Protein AF-A0A5C5V5Q0-F1 (afdb_monomer)

Mean predicted aligned error: 6.84 Å

Sequence (77 aa):
MNRLLPKPQRSVLRTFHQYLMEPREMLCFWGAGWDKHHLALEELVEKELLVREKRPGAYSLTKAGFEMMRECERTGA

InterPro domains:
  IPR036388 Winged helix-like DNA-binding domain superfamily [G3DSA:1.10.10.10] (8-77)

pLDDT: mean 81.6, std 11.66, range [42.31, 94.81]

Secondary structure (DSSP, 8-state):
------HHHHHHHHHHHHTTPPTT-EEE--THHHHHHHHHHHHHHHTTSEEE-SSTTEEEE-HHHHHHHHHHHHT--

Structure (mmCIF, N/CA/C/O backbone):
data_AF-A0A5C5V5Q0-F1
#
_entry.id   AF-A0A5C5V5Q0-F1
#
loop_
_atom_site.group_PDB
_atom_site.id
_atom_site.type_symbol
_atom_site.label_atom_id
_atom_site.label_alt_id
_atom_site.label_comp_id
_atom_site.label_asym_id
_atom_site.label_entity_id
_atom_site.label_seq_id
_atom_site.pdbx_PDB_ins_code
_atom_site.Cartn_x
_atom_site.Cartn_y
_atom_site.Cartn_z
_atom_site.occupancy
_atom_site.B_iso_or_equiv
_atom_site.auth_seq_id
_atom_site.auth_comp_id
_atom_site.auth_asym_id
_atom_site.auth_atom_id
_atom_site.pdbx_PDB_model_num
ATOM 1 N N . MET A 1 1 ? -5.859 -2.141 18.127 1.00 42.31 1 MET A N 1
ATOM 2 C CA . MET A 1 1 ? -4.527 -2.042 17.487 1.00 42.31 1 MET A CA 1
ATOM 3 C C . MET A 1 1 ? -4.397 -0.641 16.906 1.00 42.31 1 MET A C 1
ATOM 5 O O . MET A 1 1 ? -5.241 -0.282 16.097 1.00 42.31 1 MET A O 1
ATOM 9 N N . ASN A 1 2 ? -3.429 0.165 17.354 1.00 44.31 2 ASN A N 1
ATOM 10 C CA . ASN A 1 2 ? -3.208 1.528 16.845 1.00 44.31 2 ASN A CA 1
ATOM 11 C C . ASN A 1 2 ? -2.744 1.473 15.376 1.00 44.31 2 ASN A C 1
ATOM 13 O O . ASN A 1 2 ? -1.630 1.037 15.100 1.00 44.31 2 ASN A O 1
ATOM 17 N N . ARG A 1 3 ? -3.616 1.873 14.439 1.00 59.69 3 ARG A N 1
ATOM 18 C CA . ARG A 1 3 ? -3.480 1.706 12.976 1.00 59.69 3 ARG A CA 1
ATOM 19 C C . ARG A 1 3 ? -2.946 2.961 12.269 1.00 59.69 3 ARG A C 1
ATOM 21 O O . ARG A 1 3 ? -3.512 3.425 11.288 1.00 59.69 3 ARG A O 1
ATOM 28 N N . LEU A 1 4 ? -1.845 3.539 12.740 1.00 74.88 4 LEU A N 1
ATOM 29 C CA . LEU A 1 4 ? -1.220 4.644 12.004 1.00 74.88 4 LEU A CA 1
ATOM 30 C C . LEU A 1 4 ? -0.281 4.088 10.928 1.00 74.88 4 LEU A C 1
ATOM 32 O O . LEU A 1 4 ? 0.849 3.700 11.217 1.00 74.88 4 LEU A O 1
ATOM 36 N N . LEU A 1 5 ? -0.745 4.054 9.674 1.00 77.44 5 LEU A N 1
ATOM 37 C CA . LEU A 1 5 ? 0.115 3.747 8.528 1.00 77.44 5 LEU A CA 1
ATOM 38 C C . LEU A 1 5 ? 1.181 4.847 8.343 1.00 77.44 5 LEU A C 1
ATOM 40 O O . LEU A 1 5 ? 0.844 6.032 8.443 1.00 77.44 5 LEU A O 1
ATOM 44 N N . PRO A 1 6 ? 2.444 4.506 8.026 1.00 83.94 6 PRO A N 1
ATOM 45 C CA . PRO A 1 6 ? 3.472 5.460 7.613 1.00 83.94 6 PRO A CA 1
ATOM 46 C C . PRO A 1 6 ? 3.046 6.349 6.432 1.00 83.94 6 PRO A C 1
ATOM 48 O O . PRO A 1 6 ? 2.230 5.961 5.595 1.00 83.94 6 PRO A O 1
ATOM 51 N N . LYS A 1 7 ? 3.646 7.546 6.322 1.00 84.88 7 LYS A N 1
ATOM 52 C CA . LYS A 1 7 ? 3.336 8.531 5.262 1.00 84.88 7 LYS A CA 1
ATOM 53 C C . LYS A 1 7 ? 3.363 7.951 3.830 1.00 84.88 7 LYS A C 1
ATOM 55 O O . LYS A 1 7 ? 2.435 8.268 3.086 1.00 84.88 7 LYS A O 1
ATOM 60 N N . PRO A 1 8 ? 4.341 7.111 3.427 1.00 84.12 8 PRO A N 1
ATOM 61 C CA . PRO A 1 8 ? 4.357 6.528 2.082 1.00 84.12 8 PRO A CA 1
ATOM 62 C C . PRO A 1 8 ? 3.147 5.628 1.800 1.00 84.12 8 PRO A C 1
ATOM 64 O O . PRO A 1 8 ? 2.514 5.769 0.757 1.00 84.12 8 PRO A O 1
ATOM 67 N N . GLN A 1 9 ? 2.766 4.783 2.762 1.00 83.62 9 GLN A N 1
ATOM 68 C CA . GLN A 1 9 ? 1.613 3.880 2.657 1.00 83.62 9 GLN A CA 1
ATOM 69 C C . GLN A 1 9 ? 0.301 4.670 2.541 1.00 83.62 9 GLN A C 1
ATOM 71 O O . GLN A 1 9 ? -0.516 4.397 1.664 1.00 83.62 9 GLN A O 1
ATOM 76 N N . ARG A 1 10 ? 0.138 5.731 3.346 1.00 85.06 10 ARG A N 1
ATOM 77 C CA . ARG A 1 10 ? -1.012 6.645 3.216 1.00 85.06 10 ARG A CA 1
ATOM 78 C C . ARG A 1 10 ? -1.052 7.339 1.855 1.00 85.06 10 ARG A C 1
ATOM 80 O O . ARG A 1 10 ? -2.127 7.504 1.291 1.00 85.06 10 ARG A O 1
ATOM 87 N N . SER A 1 11 ? 0.104 7.724 1.308 1.00 84.88 11 SER A N 1
ATOM 88 C CA . SER A 1 11 ? 0.167 8.350 -0.017 1.00 84.88 11 SER A CA 1
ATOM 89 C C . SER A 1 11 ? -0.308 7.413 -1.123 1.00 84.88 11 SER A C 1
ATOM 91 O O . SER A 1 11 ? -0.946 7.895 -2.050 1.00 84.88 11 SER A O 1
ATOM 93 N N . VAL A 1 12 ? -0.010 6.113 -1.036 1.00 83.25 12 VAL A N 1
ATOM 94 C CA . VAL A 1 12 ? -0.494 5.113 -1.999 1.00 83.25 12 VAL A CA 1
ATOM 95 C C . VAL A 1 12 ? -2.012 4.987 -1.921 1.00 83.25 12 VAL A C 1
ATOM 97 O O . VAL A 1 12 ? -2.679 5.125 -2.943 1.00 83.25 12 VAL A O 1
ATOM 100 N N . LEU A 1 13 ? -2.567 4.803 -0.717 1.00 81.81 13 LEU A N 1
ATOM 101 C CA . LEU A 1 13 ? -4.019 4.691 -0.527 1.00 81.81 13 LEU A CA 1
ATOM 102 C C . LEU A 1 13 ? -4.758 5.947 -1.007 1.00 81.81 13 LEU A C 1
ATOM 104 O O . LEU A 1 13 ? -5.806 5.845 -1.638 1.00 81.81 13 LEU A O 1
ATOM 108 N N . ARG A 1 14 ? -4.178 7.134 -0.802 1.00 83.31 14 ARG A N 1
ATOM 109 C CA . ARG A 1 14 ? -4.748 8.380 -1.326 1.00 83.31 14 ARG A CA 1
ATOM 110 C C . ARG A 1 14 ? -4.759 8.430 -2.854 1.00 83.31 14 ARG A C 1
ATOM 112 O O . ARG A 1 14 ? -5.700 8.973 -3.419 1.00 83.31 14 ARG A O 1
ATOM 119 N N . THR A 1 15 ? -3.760 7.861 -3.532 1.00 82.25 15 THR A N 1
ATOM 120 C CA . THR A 1 15 ? -3.779 7.757 -5.000 1.00 82.25 15 THR A CA 1
ATOM 121 C C . THR A 1 15 ? -4.963 6.907 -5.463 1.00 82.25 15 THR A C 1
ATOM 123 O O . THR A 1 15 ? -5.686 7.336 -6.353 1.00 82.25 15 THR A O 1
ATOM 126 N N . PHE A 1 16 ? -5.233 5.758 -4.833 1.00 81.25 16 PHE A N 1
ATOM 127 C CA . PHE A 1 16 ? -6.432 4.964 -5.148 1.00 81.25 16 PHE A CA 1
ATOM 128 C C . PHE A 1 16 ? -7.727 5.766 -4.941 1.00 81.25 16 PHE A C 1
ATOM 130 O O . PHE A 1 16 ? -8.595 5.759 -5.812 1.00 81.25 16 PHE A O 1
ATOM 137 N N . HIS A 1 17 ? -7.822 6.521 -3.841 1.00 78.00 17 HIS A N 1
ATOM 138 C CA . HIS A 1 17 ? -8.978 7.377 -3.560 1.00 78.00 17 HIS A CA 1
ATOM 139 C C . HIS A 1 17 ? -9.173 8.486 -4.608 1.00 78.00 17 HIS A C 1
ATOM 141 O O . HIS A 1 17 ? -10.297 8.732 -5.036 1.00 78.00 17 HIS A O 1
ATOM 147 N N . GLN A 1 18 ? -8.090 9.129 -5.064 1.00 80.00 18 GLN A N 1
ATOM 148 C CA . GLN A 1 18 ? -8.145 10.171 -6.102 1.00 80.00 18 GLN A CA 1
ATOM 149 C C . GLN A 1 18 ? -8.764 9.677 -7.413 1.00 80.00 18 GLN A C 1
ATOM 151 O O . GLN A 1 18 ? -9.393 10.461 -8.118 1.00 80.00 18 GLN A O 1
ATOM 156 N N . TYR A 1 19 ? -8.603 8.391 -7.724 1.00 76.81 19 TYR A N 1
ATOM 157 C CA . TYR A 1 19 ? -9.193 7.766 -8.905 1.00 76.81 19 TYR A CA 1
ATOM 158 C C . TYR A 1 19 ? -10.546 7.094 -8.629 1.00 76.81 19 TYR A C 1
ATOM 160 O O . TYR A 1 19 ? -11.029 6.365 -9.486 1.00 76.81 19 TYR A O 1
ATOM 168 N N . LEU A 1 20 ? -11.163 7.352 -7.466 1.00 72.00 20 LEU A N 1
ATOM 169 C CA . LEU A 1 20 ? -12.462 6.806 -7.046 1.00 72.00 20 LEU A CA 1
ATOM 170 C C . LEU A 1 20 ? -12.533 5.271 -7.077 1.00 72.00 20 LEU A C 1
ATOM 172 O O . LEU A 1 20 ? -13.609 4.712 -7.253 1.00 72.00 20 LEU A O 1
ATOM 176 N N . MET A 1 21 ? -11.393 4.603 -6.880 1.00 76.94 21 MET A N 1
ATOM 177 C CA . MET A 1 21 ? -11.302 3.149 -6.993 1.00 76.94 21 MET A CA 1
ATOM 178 C C . MET A 1 21 ? -12.120 2.442 -5.902 1.00 76.94 21 MET A C 1
ATOM 180 O O . MET A 1 21 ? -11.943 2.686 -4.702 1.00 76.94 21 MET A O 1
ATOM 184 N N . GLU A 1 22 ? -12.974 1.519 -6.326 1.00 69.94 22 GLU A N 1
ATOM 185 C CA . GLU A 1 22 ? -13.706 0.573 -5.492 1.00 69.94 22 GLU A CA 1
ATOM 186 C C . GLU A 1 22 ? -12.871 -0.693 -5.202 1.00 69.94 22 GLU A C 1
ATOM 188 O O . GLU A 1 22 ? -11.854 -0.966 -5.852 1.00 69.94 22 GLU A O 1
ATOM 193 N N . PRO 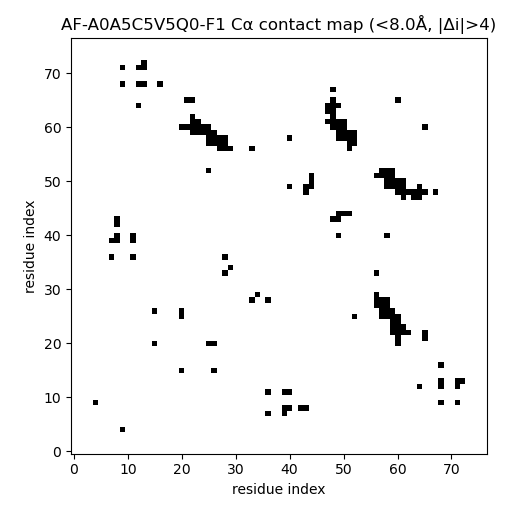A 1 23 ? -13.250 -1.511 -4.199 1.00 67.31 23 PRO A N 1
ATOM 194 C CA . PRO A 1 23 ? -12.602 -2.800 -3.984 1.00 67.31 23 PRO A CA 1
ATOM 195 C C . PRO A 1 23 ? -12.609 -3.645 -5.262 1.00 67.31 23 PRO A C 1
ATOM 197 O O . PRO A 1 23 ? -13.636 -3.754 -5.927 1.00 67.31 23 PRO A O 1
ATOM 200 N N . ARG A 1 24 ? -11.494 -4.336 -5.540 1.00 64.75 24 ARG A N 1
ATOM 201 C CA . ARG A 1 24 ? -11.266 -5.134 -6.766 1.00 64.75 24 ARG A CA 1
ATOM 202 C C . ARG A 1 24 ? -11.085 -4.314 -8.047 1.00 64.75 24 ARG A C 1
ATOM 204 O O . ARG A 1 24 ? -10.903 -4.916 -9.103 1.00 64.75 24 ARG A O 1
ATOM 211 N N . GLU A 1 25 ? -11.083 -2.987 -7.964 1.00 70.88 25 GLU A N 1
ATOM 212 C CA . GLU A 1 25 ? -10.621 -2.147 -9.061 1.00 70.88 25 GLU A CA 1
ATOM 213 C C . GLU A 1 25 ? -9.102 -1.974 -9.000 1.00 70.88 25 GLU A C 1
ATOM 215 O O . GLU A 1 25 ? -8.488 -1.841 -7.934 1.00 70.88 25 GLU A O 1
ATOM 220 N N . MET A 1 26 ? -8.498 -2.044 -10.182 1.00 80.12 26 MET A N 1
ATOM 221 C CA . MET A 1 26 ? -7.062 -2.146 -10.388 1.00 80.12 26 MET A CA 1
ATOM 222 C C . MET A 1 26 ? -6.502 -0.792 -10.812 1.00 80.12 26 MET A C 1
ATOM 224 O O . MET A 1 26 ? -6.924 -0.228 -11.823 1.00 80.12 26 MET A O 1
ATOM 228 N N . LEU A 1 27 ? -5.466 -0.326 -10.116 1.00 81.00 27 LEU A N 1
ATOM 229 C CA . LEU A 1 27 ? -4.673 0.824 -10.534 1.00 81.00 27 LEU A CA 1
ATOM 230 C C . LEU A 1 27 ? -3.281 0.367 -10.973 1.00 81.00 27 LEU A C 1
ATOM 232 O O . LEU A 1 27 ? -2.622 -0.428 -10.301 1.00 81.00 27 LEU A O 1
ATOM 236 N N . CYS A 1 28 ? -2.830 0.880 -12.117 1.00 83.62 28 CYS A N 1
ATOM 237 C CA . CYS A 1 28 ? -1.486 0.616 -12.615 1.00 83.62 28 CYS A CA 1
ATOM 238 C C . CYS A 1 28 ? -0.528 1.739 -12.218 1.00 83.62 28 CYS A C 1
ATOM 240 O O . CYS A 1 28 ? -0.772 2.905 -12.526 1.00 83.62 28 CYS A O 1
ATOM 242 N N . PHE A 1 29 ? 0.598 1.373 -11.621 1.00 81.25 29 PHE A N 1
ATOM 243 C CA . PHE A 1 29 ? 1.693 2.267 -11.282 1.00 81.25 29 PHE A CA 1
ATOM 244 C C . PHE A 1 29 ? 2.845 2.050 -12.267 1.00 81.25 29 PHE A C 1
ATOM 246 O O . PHE A 1 29 ? 3.398 0.957 -12.357 1.00 81.25 29 PHE A O 1
ATOM 253 N N . TRP A 1 30 ? 3.213 3.106 -12.996 1.00 82.62 30 TRP A N 1
ATOM 254 C CA . TRP A 1 30 ? 4.303 3.105 -13.978 1.00 82.62 30 TRP A CA 1
ATOM 255 C C . TRP A 1 30 ? 5.150 4.378 -13.862 1.00 82.62 30 TRP A C 1
ATOM 257 O O . TRP A 1 30 ? 4.690 5.390 -13.324 1.00 82.62 30 TRP A O 1
ATOM 267 N N . GLY A 1 31 ? 6.379 4.334 -14.390 1.00 85.56 31 GLY A N 1
ATOM 268 C CA . GLY A 1 31 ? 7.301 5.476 -14.430 1.00 85.56 31 GLY A CA 1
ATOM 269 C C . GLY A 1 31 ? 7.507 6.107 -13.052 1.00 85.56 31 GLY A C 1
ATOM 270 O O . GLY A 1 31 ? 7.672 5.401 -12.061 1.00 85.56 31 GLY A O 1
ATOM 271 N N . ALA A 1 32 ? 7.381 7.432 -12.961 1.00 81.69 32 ALA A N 1
ATOM 272 C CA . ALA A 1 32 ? 7.537 8.159 -11.699 1.00 81.69 32 ALA A CA 1
ATOM 273 C C . ALA A 1 32 ? 6.575 7.691 -10.584 1.00 81.69 32 ALA A C 1
ATOM 275 O O . ALA A 1 32 ? 6.900 7.793 -9.400 1.00 81.69 32 ALA A O 1
ATOM 276 N N . GLY A 1 33 ? 5.393 7.171 -10.942 1.00 73.75 33 GLY A N 1
ATOM 277 C CA . GLY A 1 33 ? 4.455 6.591 -9.980 1.00 73.7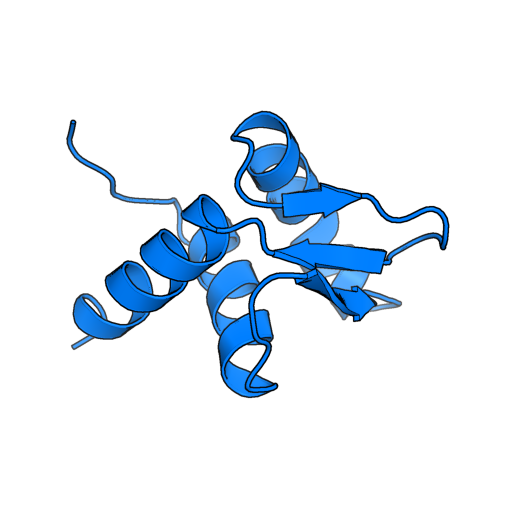5 33 GLY A CA 1
ATOM 278 C C . GLY A 1 33 ? 4.970 5.282 -9.382 1.00 73.75 33 GLY A C 1
ATOM 279 O O . GLY A 1 33 ? 4.785 5.048 -8.192 1.00 73.75 33 GLY A O 1
ATOM 280 N N . TRP A 1 34 ? 5.662 4.467 -10.178 1.00 83.00 34 TRP A N 1
ATOM 281 C CA . TRP A 1 34 ? 6.338 3.259 -9.709 1.00 83.00 34 TRP A CA 1
ATOM 282 C C . TRP A 1 34 ? 7.544 3.607 -8.831 1.00 83.00 34 TRP A C 1
ATOM 284 O O . TRP A 1 34 ? 7.606 3.174 -7.680 1.00 83.00 34 TRP A O 1
ATOM 294 N N . ASP A 1 35 ? 8.443 4.466 -9.316 1.00 83.88 35 ASP A N 1
ATOM 295 C CA . ASP A 1 35 ? 9.676 4.832 -8.603 1.00 83.88 35 ASP A CA 1
ATOM 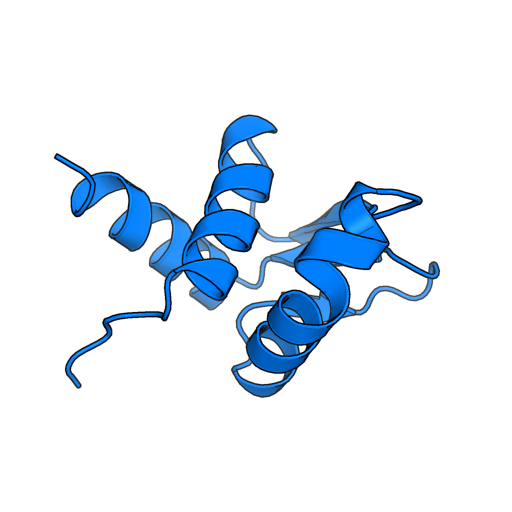296 C C . ASP A 1 35 ? 9.382 5.356 -7.193 1.00 83.88 35 ASP A C 1
ATOM 298 O O . ASP A 1 35 ? 10.031 4.981 -6.216 1.00 83.88 35 ASP A O 1
ATOM 302 N N . LYS A 1 36 ? 8.326 6.165 -7.075 1.00 82.50 36 LYS A N 1
ATOM 303 C CA . LYS A 1 36 ? 7.902 6.777 -5.817 1.00 82.50 36 LYS A CA 1
ATOM 304 C C . LYS A 1 36 ? 7.194 5.816 -4.858 1.00 82.50 36 LYS A C 1
ATOM 306 O O . LYS A 1 36 ? 7.234 6.046 -3.649 1.00 82.50 36 LYS A O 1
ATOM 311 N N . HIS A 1 37 ? 6.499 4.797 -5.365 1.00 87.06 37 HIS A N 1
ATOM 312 C CA . HIS A 1 37 ? 5.534 4.033 -4.566 1.00 87.06 37 HIS A CA 1
ATOM 313 C C . HIS A 1 37 ? 5.802 2.530 -4.471 1.00 87.06 37 HIS A C 1
ATOM 315 O O . HIS A 1 37 ? 5.184 1.900 -3.619 1.00 87.06 37 HIS A O 1
ATOM 321 N N . HIS A 1 38 ? 6.716 1.960 -5.261 1.00 87.75 38 HIS A N 1
ATOM 322 C CA . HIS A 1 38 ? 6.898 0.506 -5.346 1.00 87.75 38 HIS A CA 1
ATOM 323 C C . HIS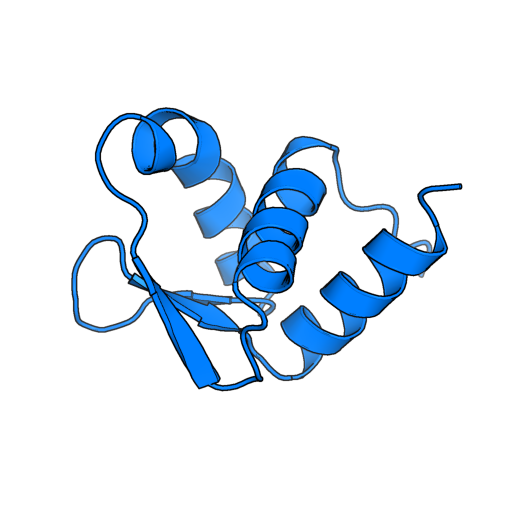 A 1 38 ? 7.130 -0.166 -3.983 1.00 87.75 38 HIS A C 1
ATOM 325 O O . HIS A 1 38 ? 6.392 -1.081 -3.646 1.00 87.75 38 HIS A O 1
ATOM 331 N N . LEU A 1 39 ? 8.045 0.330 -3.138 1.00 91.38 39 LEU A N 1
ATOM 332 C CA . LEU A 1 39 ? 8.267 -0.254 -1.803 1.00 91.38 39 LEU A CA 1
ATOM 333 C C . LEU A 1 39 ? 7.000 -0.236 -0.934 1.00 91.38 39 LEU A C 1
ATOM 335 O O . LEU A 1 39 ? 6.663 -1.228 -0.301 1.00 91.38 39 LEU A O 1
ATOM 339 N N . ALA A 1 40 ? 6.259 0.873 -0.945 1.00 91.00 40 ALA A N 1
ATOM 340 C CA . ALA A 1 40 ? 5.028 0.995 -0.169 1.00 91.00 40 ALA A CA 1
ATOM 341 C C . ALA A 1 40 ? 3.893 0.120 -0.728 1.00 91.00 40 ALA A C 1
ATOM 343 O O . ALA A 1 40 ? 3.068 -0.359 0.044 1.00 91.00 40 ALA A O 1
ATOM 344 N N . LEU A 1 41 ? 3.839 -0.091 -2.049 1.00 90.75 41 LEU A N 1
ATOM 345 C CA . LEU A 1 41 ? 2.906 -1.030 -2.676 1.00 90.75 41 LEU A CA 1
AT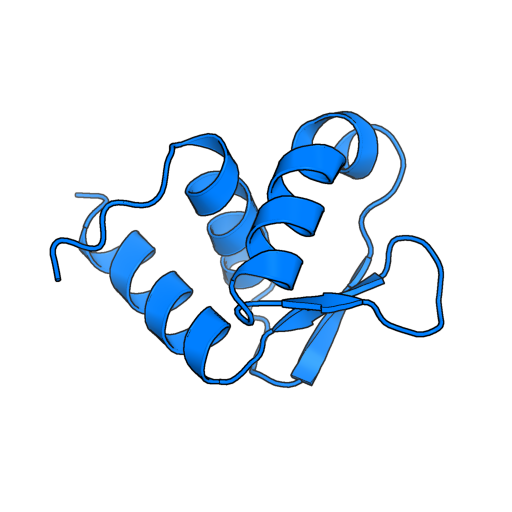OM 346 C C . LEU A 1 41 ? 3.179 -2.454 -2.188 1.00 90.75 41 LEU A C 1
ATOM 348 O O . LEU A 1 41 ? 2.240 -3.157 -1.830 1.00 90.75 41 LEU A O 1
ATOM 352 N N . GLU A 1 42 ? 4.449 -2.842 -2.092 1.00 93.00 42 GLU A N 1
ATOM 353 C CA . GLU A 1 42 ? 4.841 -4.163 -1.596 1.00 93.00 42 GLU A CA 1
ATOM 354 C C .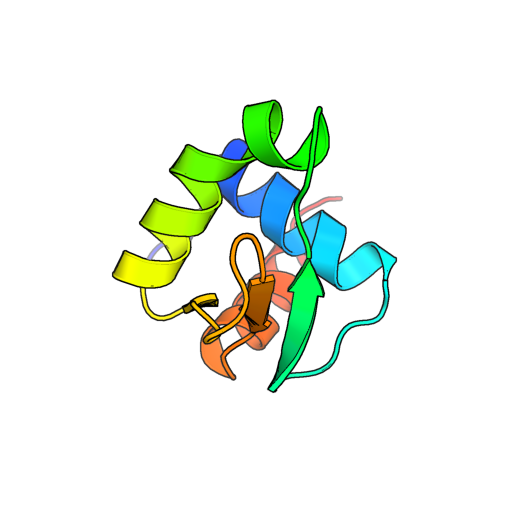 GLU A 1 42 ? 4.531 -4.373 -0.118 1.00 93.00 42 GLU A C 1
ATOM 356 O O . GLU A 1 42 ? 3.891 -5.358 0.242 1.00 93.00 42 GLU A O 1
ATOM 361 N N . GLU A 1 43 ? 4.857 -3.401 0.731 1.00 93.25 43 GLU A N 1
ATOM 362 C CA . GLU A 1 43 ? 4.497 -3.449 2.152 1.00 93.25 43 GLU A CA 1
ATOM 363 C C . GLU A 1 43 ? 2.974 -3.545 2.365 1.00 93.25 43 GLU A C 1
ATOM 365 O O . GLU A 1 43 ? 2.504 -4.154 3.325 1.00 93.25 43 GLU A O 1
ATOM 370 N N . LEU A 1 44 ? 2.172 -2.927 1.491 1.00 91.94 44 LEU A N 1
ATOM 371 C CA . LEU A 1 44 ? 0.710 -3.012 1.550 1.00 91.94 44 LEU A CA 1
ATOM 372 C C . LEU A 1 44 ? 0.176 -4.365 1.055 1.00 91.94 44 LEU A C 1
ATOM 374 O O . LEU A 1 44 ? -0.874 -4.799 1.532 1.00 91.94 44 LEU A O 1
ATOM 378 N N . VAL A 1 45 ? 0.886 -5.039 0.147 1.00 94.50 45 VAL A N 1
ATOM 379 C CA . VAL A 1 45 ? 0.586 -6.421 -0.263 1.00 94.50 45 VAL A CA 1
ATOM 380 C C . VAL A 1 45 ? 0.901 -7.393 0.873 1.00 94.50 45 VAL A C 1
ATOM 382 O O . VAL A 1 45 ? 0.061 -8.225 1.202 1.00 94.50 45 VAL A O 1
ATOM 385 N N . GLU A 1 46 ? 2.048 -7.244 1.539 1.00 94.75 46 GLU A N 1
ATOM 386 C CA . GLU A 1 46 ? 2.413 -8.051 2.718 1.00 94.75 46 GLU A CA 1
ATOM 387 C C . GLU A 1 46 ? 1.408 -7.903 3.871 1.00 94.75 46 GLU A C 1
ATOM 389 O O . GLU A 1 46 ? 1.190 -8.837 4.638 1.00 94.75 46 GLU A O 1
ATOM 394 N N . LYS A 1 47 ? 0.764 -6.735 3.980 1.00 91.81 47 LYS A N 1
ATOM 395 C CA . LYS A 1 47 ? -0.295 -6.444 4.962 1.00 91.81 47 LYS A CA 1
ATOM 396 C C . LYS A 1 47 ? -1.702 -6.851 4.512 1.00 91.81 47 LYS A C 1
ATOM 398 O O . LYS A 1 47 ? -2.665 -6.494 5.189 1.00 91.81 47 LYS A O 1
ATOM 403 N N . GLU A 1 48 ? -1.836 -7.523 3.370 1.00 94.81 48 GLU A N 1
ATOM 404 C CA . GLU A 1 48 ? -3.118 -7.966 2.799 1.00 94.81 48 GLU A CA 1
ATOM 405 C C . GLU A 1 48 ? -4.099 -6.810 2.486 1.00 94.81 48 GLU A C 1
ATOM 407 O O . GLU A 1 48 ? -5.320 -6.986 2.403 1.00 94.81 48 GLU A O 1
ATOM 412 N N . LEU A 1 49 ? -3.576 -5.594 2.292 1.00 90.31 49 LEU A N 1
ATOM 413 C CA . LEU A 1 49 ? -4.361 -4.407 1.930 1.00 90.31 49 LEU A CA 1
ATOM 414 C C . LEU A 1 49 ? -4.445 -4.218 0.410 1.00 90.31 49 LEU A C 1
ATOM 416 O O . LEU A 1 49 ? -5.417 -3.651 -0.092 1.00 90.31 49 LEU A O 1
ATOM 420 N N . LEU A 1 50 ? -3.456 -4.723 -0.323 1.00 93.31 50 LEU A N 1
ATOM 421 C CA . LEU A 1 50 ? -3.433 -4.762 -1.782 1.00 93.31 50 LEU A CA 1
ATOM 422 C C . LEU A 1 50 ? -3.196 -6.185 -2.282 1.00 93.31 50 LEU A C 1
ATOM 424 O O . LEU A 1 50 ? -2.632 -7.023 -1.583 1.00 93.31 50 LEU A O 1
ATOM 428 N N . VAL A 1 51 ? -3.582 -6.432 -3.529 1.00 93.50 51 VAL A N 1
ATOM 429 C CA . VAL A 1 51 ? -3.228 -7.645 -4.272 1.00 93.50 51 VAL A CA 1
ATOM 430 C C . VAL A 1 51 ? -2.470 -7.238 -5.527 1.00 93.50 51 VAL A C 1
ATOM 432 O O . VAL A 1 51 ? -2.909 -6.343 -6.248 1.00 93.50 51 VAL A O 1
ATOM 435 N N . ARG A 1 52 ? -1.335 -7.899 -5.789 1.00 92.31 52 ARG A N 1
ATOM 436 C CA . ARG A 1 52 ? -0.642 -7.816 -7.082 1.00 92.31 52 ARG A CA 1
ATOM 437 C C . ARG A 1 52 ? -1.479 -8.514 -8.150 1.00 92.31 52 ARG A C 1
ATOM 439 O O . ARG A 1 52 ? -1.816 -9.688 -8.005 1.00 92.31 52 ARG A O 1
ATOM 446 N N . GLU A 1 53 ? -1.759 -7.814 -9.237 1.00 90.62 53 GLU A N 1
ATOM 447 C CA . GLU A 1 53 ? -2.443 -8.385 -10.393 1.00 90.62 53 GLU A CA 1
ATOM 448 C C . GLU A 1 5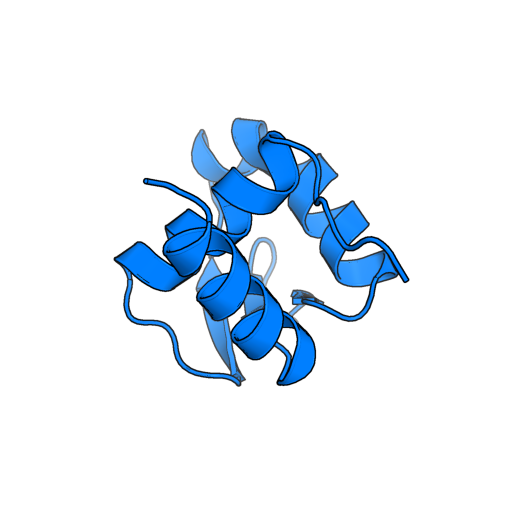3 ? -1.457 -9.078 -11.344 1.00 90.62 53 GLU A C 1
ATOM 450 O O . GLU A 1 53 ? -0.244 -8.879 -11.287 1.00 90.62 53 GLU A O 1
ATOM 455 N N . LYS A 1 54 ? -1.976 -9.887 -12.277 1.00 87.44 54 LYS A N 1
ATOM 456 C CA . LYS A 1 54 ? -1.141 -10.573 -13.288 1.00 87.44 54 LYS A CA 1
ATOM 457 C C . LYS A 1 54 ? -0.392 -9.605 -14.210 1.00 87.44 54 LYS A C 1
ATOM 459 O O . LYS A 1 54 ? 0.602 -9.983 -14.825 1.00 87.44 54 LYS A O 1
ATOM 464 N N . ARG A 1 55 ? -0.900 -8.379 -14.364 1.00 84.00 55 ARG A N 1
ATOM 465 C CA . ARG A 1 55 ? -0.264 -7.335 -15.171 1.00 84.00 55 ARG A CA 1
ATOM 466 C C . ARG A 1 55 ? 0.824 -6.649 -14.329 1.00 84.00 55 ARG A C 1
ATOM 468 O O . ARG A 1 55 ? 0.519 -6.233 -13.215 1.00 84.00 55 ARG A O 1
ATOM 475 N N . PRO A 1 56 ? 2.059 -6.475 -14.835 1.00 84.94 56 PRO A N 1
ATOM 476 C CA . PRO A 1 56 ? 3.096 -5.780 -14.076 1.00 84.94 56 PRO A CA 1
ATOM 477 C C . PRO A 1 56 ? 2.660 -4.360 -13.695 1.00 84.94 56 PRO A C 1
ATOM 479 O O . PRO A 1 56 ? 1.920 -3.721 -14.441 1.00 84.94 56 PRO A O 1
ATOM 482 N N . GLY A 1 57 ? 3.073 -3.897 -12.514 1.00 85.00 57 GLY A N 1
ATOM 483 C CA . GLY A 1 57 ? 2.717 -2.574 -11.991 1.00 85.00 57 GLY A CA 1
ATOM 484 C C . GLY A 1 57 ? 1.254 -2.416 -11.566 1.00 85.00 57 GLY A C 1
ATOM 485 O O . GLY A 1 57 ? 0.882 -1.345 -11.093 1.00 85.00 57 GLY A O 1
ATOM 486 N N . ALA A 1 58 ? 0.412 -3.438 -11.721 1.00 88.25 58 ALA A N 1
ATOM 487 C CA . ALA A 1 58 ? -1.003 -3.358 -11.406 1.00 88.25 58 ALA A CA 1
ATOM 488 C C . ALA A 1 58 ? -1.327 -3.932 -10.023 1.00 88.25 58 ALA A C 1
ATOM 490 O O . ALA A 1 58 ? -0.920 -5.045 -9.685 1.00 88.25 58 ALA A O 1
ATOM 491 N N . TYR A 1 59 ? -2.092 -3.165 -9.247 1.00 91.62 59 TYR A N 1
ATOM 492 C CA . TYR A 1 59 ? -2.493 -3.520 -7.890 1.00 91.62 59 TYR A CA 1
ATOM 493 C C . TYR A 1 59 ? -3.973 -3.213 -7.684 1.00 91.62 59 TYR A C 1
ATOM 495 O O . TYR A 1 59 ? -4.460 -2.173 -8.131 1.00 91.62 59 TYR A O 1
ATOM 503 N N . SER A 1 60 ? -4.659 -4.091 -6.961 1.00 89.69 60 SER A N 1
ATOM 504 C CA . SER A 1 60 ? -6.076 -3.948 -6.625 1.00 89.69 60 SER A CA 1
ATOM 505 C C . SER A 1 60 ? -6.266 -3.812 -5.122 1.00 89.69 60 SER A C 1
ATOM 507 O O . SER A 1 60 ? -5.552 -4.444 -4.338 1.00 89.69 60 SER A O 1
ATOM 509 N N . LEU A 1 61 ? -7.258 -3.022 -4.709 1.00 89.12 61 LEU A N 1
ATOM 510 C CA . LEU A 1 61 ? -7.651 -2.927 -3.304 1.00 89.12 61 LEU A CA 1
ATOM 511 C C . LEU A 1 61 ? -8.331 -4.215 -2.837 1.00 89.12 61 LEU A C 1
ATOM 513 O O . LEU A 1 61 ? -9.272 -4.706 -3.470 1.00 89.12 61 LEU A O 1
ATOM 517 N N . THR A 1 62 ? -7.920 -4.708 -1.668 1.00 90.50 62 THR A N 1
ATOM 518 C CA . THR A 1 62 ? -8.754 -5.636 -0.899 1.00 90.50 62 THR A CA 1
ATOM 519 C C . THR A 1 62 ? -9.858 -4.866 -0.179 1.00 90.50 62 THR A C 1
ATOM 521 O O . THR A 1 62 ? -9.822 -3.639 -0.057 1.00 90.50 62 THR A O 1
ATOM 524 N N . LYS A 1 63 ? -10.844 -5.589 0.365 1.00 89.69 63 LYS A N 1
ATOM 525 C CA . LYS A 1 63 ? -11.867 -4.979 1.224 1.00 89.69 63 LYS A CA 1
ATOM 526 C C . LYS A 1 63 ? -11.239 -4.255 2.427 1.00 89.69 63 LYS A C 1
ATOM 528 O O . LYS A 1 63 ? -11.614 -3.126 2.722 1.00 89.69 63 LYS A O 1
ATOM 533 N N . ALA A 1 64 ? -10.247 -4.875 3.070 1.00 90.19 64 ALA A N 1
ATOM 534 C CA . ALA A 1 64 ? -9.526 -4.281 4.195 1.00 90.19 64 ALA A CA 1
ATOM 535 C C . ALA A 1 64 ? -8.702 -3.053 3.771 1.00 90.19 64 ALA A C 1
ATOM 537 O O . ALA A 1 64 ? -8.685 -2.046 4.479 1.00 90.19 64 ALA A O 1
ATOM 538 N N . GLY A 1 65 ? -8.067 -3.102 2.594 1.00 90.31 65 GLY A N 1
ATOM 539 C CA . GLY A 1 65 ? -7.368 -1.957 2.010 1.00 90.31 65 GLY A CA 1
ATOM 540 C C . GLY A 1 65 ? -8.284 -0.762 1.775 1.00 90.31 65 GLY A C 1
ATOM 541 O O . GLY A 1 65 ? -7.927 0.364 2.115 1.00 90.31 65 GLY A O 1
ATOM 542 N N . PHE A 1 66 ? -9.490 -1.005 1.260 1.00 86.56 66 PHE A N 1
ATOM 543 C CA . PHE A 1 66 ? -10.488 0.039 1.036 1.00 86.56 66 PHE A CA 1
ATOM 544 C C . PHE A 1 66 ? -10.987 0.669 2.345 1.00 86.56 66 PHE A C 1
ATOM 5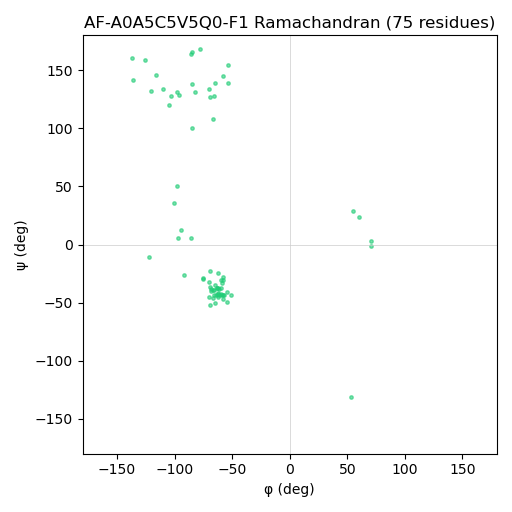46 O O . PHE A 1 66 ? -11.082 1.892 2.457 1.00 86.56 66 PHE A O 1
ATOM 553 N N . GLU A 1 67 ? -11.266 -0.143 3.366 1.00 89.81 67 GLU A N 1
ATOM 554 C CA . GLU A 1 67 ? -11.652 0.356 4.693 1.00 89.81 67 GLU A CA 1
ATOM 555 C C . GLU A 1 67 ? -10.540 1.222 5.311 1.00 89.81 67 GLU A C 1
ATOM 557 O O . GLU A 1 67 ? -10.805 2.320 5.803 1.00 89.81 67 GLU A O 1
ATOM 562 N N . MET A 1 68 ? -9.283 0.781 5.205 1.00 88.62 68 MET A N 1
ATOM 563 C CA . MET A 1 68 ? -8.116 1.531 5.676 1.00 88.62 68 MET A CA 1
ATOM 564 C C . MET A 1 68 ? -7.894 2.833 4.891 1.00 88.62 68 MET A C 1
ATOM 566 O O . MET A 1 68 ? -7.552 3.862 5.473 1.00 88.62 68 MET A O 1
ATOM 570 N N . MET A 1 69 ? -8.109 2.817 3.573 1.00 86.56 69 MET A N 1
ATOM 571 C CA . MET A 1 69 ? -8.060 4.013 2.726 1.00 86.56 69 MET A CA 1
ATOM 572 C C . MET A 1 69 ? -9.065 5.064 3.211 1.00 86.56 69 MET A C 1
ATOM 574 O O . MET A 1 69 ? -8.706 6.224 3.404 1.00 86.56 69 MET A O 1
ATOM 578 N N . ARG A 1 70 ? -10.306 4.645 3.484 1.00 84.81 70 ARG A N 1
ATOM 579 C CA . ARG A 1 70 ? -11.371 5.510 4.017 1.00 84.81 70 ARG A CA 1
ATOM 580 C C . ARG A 1 70 ? -11.027 6.081 5.398 1.00 84.81 70 ARG A C 1
ATOM 582 O O . ARG A 1 70 ? -11.363 7.229 5.685 1.00 84.81 70 ARG A O 1
ATOM 589 N N . GLU A 1 71 ? -10.367 5.299 6.251 1.00 84.44 71 GLU A N 1
ATOM 590 C CA . GLU A 1 71 ? -9.902 5.736 7.576 1.00 84.44 71 GLU A CA 1
ATOM 591 C C . GLU A 1 71 ? -8.770 6.779 7.475 1.00 84.44 71 GLU A C 1
ATOM 593 O O . GLU A 1 71 ? -8.779 7.782 8.197 1.00 84.44 71 GLU A O 1
ATOM 598 N N . CYS A 1 72 ? -7.838 6.597 6.533 1.00 76.81 72 CYS A N 1
ATOM 599 C CA . CYS A 1 72 ? -6.741 7.539 6.283 1.00 76.81 72 CYS A CA 1
ATOM 600 C C . CYS A 1 72 ? -7.234 8.918 5.822 1.00 76.81 72 CYS A C 1
ATOM 602 O O . CYS A 1 72 ? -6.676 9.928 6.241 1.00 76.81 72 CYS A O 1
ATOM 604 N N . GLU A 1 73 ? -8.286 8.977 5.004 1.00 71.19 73 GLU A N 1
ATOM 605 C CA . GLU A 1 7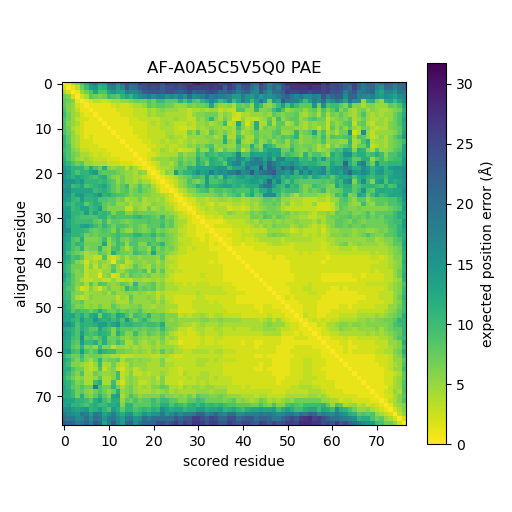3 ? -8.880 10.251 4.575 1.00 71.19 73 GLU A CA 1
ATOM 606 C C . GLU A 1 73 ? -9.578 10.977 5.737 1.00 71.19 73 GLU A C 1
ATOM 608 O O . GLU A 1 73 ? -9.464 12.192 5.872 1.00 71.19 73 GLU A O 1
ATOM 613 N N . ARG A 1 74 ? -10.254 10.245 6.636 1.00 65.12 74 ARG A N 1
ATOM 614 C CA . ARG A 1 74 ? -10.930 10.850 7.802 1.00 65.12 74 ARG A CA 1
ATOM 615 C C . ARG A 1 74 ? -9.975 11.414 8.852 1.00 65.12 74 ARG A C 1
ATOM 617 O O . ARG A 1 74 ? -10.389 12.254 9.642 1.00 65.12 74 ARG A O 1
ATOM 624 N N . THR A 1 75 ? -8.737 10.929 8.895 1.00 57.81 75 THR A N 1
ATOM 625 C CA . THR A 1 75 ? -7.709 11.350 9.863 1.00 57.81 75 THR A CA 1
ATOM 626 C C . THR A 1 75 ? -6.754 12.410 9.303 1.00 57.81 75 THR A C 1
ATOM 628 O O . THR A 1 75 ? -5.797 12.789 9.974 1.00 57.81 75 THR A O 1
ATOM 631 N N . GLY A 1 76 ? -7.016 12.900 8.086 1.00 52.22 76 GLY A N 1
ATOM 632 C CA . GLY A 1 76 ? -6.244 13.927 7.387 1.00 52.22 76 GLY A CA 1
ATOM 633 C C . GLY A 1 76 ? -6.843 15.339 7.430 1.00 52.22 76 GLY A C 1
ATOM 634 O O . GLY A 1 76 ? -6.721 16.040 6.425 1.00 52.22 76 GLY A O 1
ATOM 635 N N . ALA A 1 77 ? -7.478 15.737 8.542 1.00 43.62 77 ALA A N 1
ATOM 636 C CA . ALA A 1 77 ? -7.827 17.130 8.858 1.00 43.62 77 ALA A CA 1
ATOM 637 C C . ALA A 1 77 ? -6.872 17.693 9.918 1.00 43.62 77 ALA A C 1
ATOM 639 O O . ALA A 1 77 ? -6.621 16.970 10.911 1.00 43.62 77 ALA A O 1
#

Nearest PDB structures (foldseek):
  2fxa-assembly3_A  TM=7.040E-01  e=4.845E-02  Bacillus subtilis
  4b8x-assembly1_B  TM=7.581E-01  e=2.224E-01  Streptomyces coelicolor
  8po8-assembly1_A  TM=6.450E-01  e=1.246E+00  Escherichia coli K-12
  2a61-assembly2_D  TM=5.968E-01  e=1.021E+00  Thermotoga maritima
  4gcv-assembly2_D  TM=4.739E-01  e=1.981E+00  Pseudomonas aeruginosa PAO1

Solvent-accessible surface area (backbone atoms only — not comparable to full-atom values): 4436 Å² total; per-residue (Å²): 130,93,80,79,70,57,72,64,46,49,53,52,39,48,53,44,54,76,69,68,58,51,68,72,40,72,50,74,41,57,69,74,55,27,78,76,36,48,71,41,53,50,58,33,35,78,66,57,25,33,41,80,49,97,51,86,54,25,35,21,35,26,68,64,24,46,54,51,36,57,52,54,60,73,68,69,120

Foldseek 3Di:
DPDDDDPLLLVVLVVCVVVVADAPDKDAQDDPSCVSRVVSLVVCVVVVQWDDDPDPRIIGGHPVVNVVSVVSVVPPD

Radius of gyration: 11.44 Å; Cα contacts (8 Å, |Δi|>4): 89; chains: 1; bounding box: 23×28×33 Å

Organism: NCBI:txid1938618